Protein AF-A0AA97NZM7-F1 (afdb_monomer_lite)

pLDDT: mean 79.47, std 20.06, range [31.3, 97.31]

Secondary structure (DSSP, 8-state):
------------------PPPEEEEEEEE-SSS-EEEEEEEE-TTS-EEEEEEEEESS--TT--EEEEETTEEEEEETTTTEEEEEESSGGG-EEEEEEEEEEEEEEEEEEETTEEEEEEEEEEEEEEE--GGGGSS-----TT-S---S-----------------

Foldseek 3Di:
DDDDDDDPPPPPPPPPPPWKKKKKWKWKFWPPDWIKIWIWIDTPVQDIFTQDMDTDNDAAQADWDWGDTPQKIKIAGHRRQAIKIWRVPDPTDIFHKDWDDKDKDKDQPDADPVGGPIIMMMIITMIIGPDPCRVVWDRDTQPRDSDRRPDTDDPPDDPPPDPPDDD

Radius of gyration: 22.6 Å; chains: 1; bounding box: 57×52×88 Å

Structure (mmCIF, N/CA/C/O backbone):
data_AF-A0AA97NZM7-F1
#
_entry.id   AF-A0AA97NZM7-F1
#
loop_
_atom_site.group_PDB
_atom_site.id
_atom_site.type_symbol
_atom_site.label_atom_id
_atom_site.label_alt_id
_atom_site.label_comp_id
_atom_site.label_asym_id
_atom_site.label_entity_id
_atom_site.label_seq_id
_atom_site.pdbx_PDB_ins_code
_atom_site.Cartn_x
_atom_site.Cartn_y
_atom_site.Cartn_z
_atom_site.occupancy
_atom_site.B_iso_or_equiv
_atom_site.auth_seq_id
_atom_site.auth_comp_id
_atom_site.auth_asym_id
_atom_site.auth_atom_id
_atom_site.pdbx_PDB_model_num
ATOM 1 N N . MET A 1 1 ? -37.092 -7.866 61.532 1.00 40.47 1 MET A N 1
ATOM 2 C CA . MET A 1 1 ? -36.560 -7.015 60.446 1.00 40.47 1 MET A CA 1
ATOM 3 C C . MET A 1 1 ? -35.797 -7.923 59.491 1.00 40.47 1 MET A C 1
ATOM 5 O O . MET A 1 1 ? -34.866 -8.577 59.938 1.00 40.47 1 MET A O 1
ATOM 9 N N . LYS A 1 2 ? -36.263 -8.087 58.246 1.00 39.97 2 LYS A N 1
ATOM 10 C CA . LYS A 1 2 ? -35.595 -8.926 57.233 1.00 39.97 2 LYS A CA 1
ATOM 11 C C . LYS A 1 2 ? -34.536 -8.079 56.515 1.00 39.97 2 LYS A C 1
ATOM 13 O O . LYS A 1 2 ? -34.874 -6.959 56.136 1.00 39.97 2 LYS A O 1
ATOM 18 N N . PRO A 1 3 ? -33.298 -8.564 56.334 1.00 46.62 3 PRO A N 1
ATOM 19 C CA . PRO A 1 3 ? -32.298 -7.836 55.571 1.00 46.62 3 PRO A CA 1
ATOM 20 C C . PRO A 1 3 ? -32.631 -7.932 54.080 1.00 46.62 3 PRO A C 1
ATOM 22 O O . PRO A 1 3 ? -32.773 -9.020 53.524 1.00 46.62 3 PRO A O 1
ATOM 25 N N . SER A 1 4 ? -32.794 -6.772 53.455 1.00 48.25 4 SER A N 1
ATOM 26 C CA . SER A 1 4 ? -32.983 -6.609 52.018 1.00 48.25 4 SER A CA 1
ATOM 27 C C . SER A 1 4 ? -31.664 -6.918 51.312 1.00 48.25 4 SER A C 1
ATOM 29 O O . SER A 1 4 ? -30.681 -6.200 51.485 1.00 48.25 4 SER A O 1
ATOM 31 N N . THR A 1 5 ? -31.620 -8.006 50.551 1.00 55.03 5 THR A N 1
ATOM 32 C CA . THR A 1 5 ? -30.456 -8.387 49.747 1.00 55.03 5 THR A CA 1
ATOM 33 C C . THR A 1 5 ? -30.270 -7.368 48.615 1.00 55.03 5 THR A C 1
ATOM 35 O O . THR A 1 5 ? -31.231 -7.109 47.885 1.00 55.03 5 THR A O 1
ATOM 38 N N . PRO A 1 6 ? -29.082 -6.764 48.444 1.00 52.53 6 PRO A N 1
ATOM 39 C CA . PRO A 1 6 ? -28.841 -5.847 47.343 1.00 52.53 6 PRO A CA 1
ATOM 40 C C . PRO A 1 6 ? -28.827 -6.630 46.028 1.00 52.53 6 PRO A C 1
ATOM 42 O O . PRO A 1 6 ? -28.025 -7.543 45.838 1.00 52.53 6 PRO A O 1
ATOM 45 N N . VAL A 1 7 ? -29.732 -6.268 45.120 1.00 52.78 7 VAL A N 1
ATOM 46 C CA . VAL A 1 7 ? -29.705 -6.718 43.728 1.00 52.78 7 VAL A CA 1
ATOM 47 C C . VAL A 1 7 ? -28.476 -6.089 43.080 1.00 52.78 7 VAL A C 1
ATOM 49 O O . VAL A 1 7 ? -28.454 -4.896 42.779 1.00 52.78 7 VAL A O 1
ATOM 52 N N . LEU A 1 8 ? -27.425 -6.892 42.921 1.00 48.81 8 LEU A N 1
ATOM 53 C CA . LEU A 1 8 ? -26.237 -6.529 42.163 1.00 48.81 8 LEU A CA 1
ATOM 54 C C . LEU A 1 8 ? -26.654 -6.424 40.687 1.00 48.81 8 LEU A C 1
ATOM 56 O O . LEU A 1 8 ? -26.829 -7.430 40.001 1.00 48.81 8 LEU A O 1
ATOM 60 N N . LEU A 1 9 ? -26.882 -5.199 40.216 1.00 46.12 9 LEU A N 1
ATOM 61 C CA . LEU A 1 9 ? -27.101 -4.890 38.805 1.00 46.12 9 LEU A CA 1
ATOM 62 C C . LEU A 1 9 ? -25.806 -5.191 38.038 1.00 46.12 9 LEU A C 1
ATOM 64 O O . LEU A 1 9 ? -24.904 -4.359 37.953 1.00 46.12 9 LEU A O 1
ATOM 68 N N . LEU A 1 10 ? -25.717 -6.401 37.487 1.00 45.88 10 LEU A N 1
ATOM 69 C CA . LEU A 1 10 ? -24.778 -6.741 36.424 1.00 45.88 10 LEU A CA 1
ATOM 70 C C . LEU A 1 10 ? -25.207 -5.967 35.174 1.00 45.88 10 LEU A C 1
ATOM 72 O O . LEU A 1 10 ? -25.997 -6.448 34.366 1.00 45.88 10 LEU A O 1
ATOM 76 N N . LEU A 1 11 ? -24.720 -4.732 35.041 1.00 44.31 11 LEU A N 1
ATOM 77 C CA . LEU A 1 11 ? -24.700 -4.040 33.759 1.00 44.31 11 LEU A CA 1
ATOM 78 C C . LEU A 1 11 ? -23.892 -4.925 32.803 1.00 44.31 11 LEU A C 1
ATOM 80 O O . LEU A 1 11 ? -22.707 -5.149 33.072 1.00 44.31 11 LEU A O 1
ATOM 84 N N . PRO A 1 12 ? -24.479 -5.454 31.714 1.00 43.19 12 PRO A N 1
ATOM 85 C CA . PRO A 1 12 ? -23.665 -6.060 30.686 1.00 43.19 12 PRO A CA 1
ATOM 86 C C . PRO A 1 12 ? -22.769 -4.941 30.167 1.00 43.19 12 PRO A C 1
ATOM 88 O O . PRO A 1 12 ? -23.246 -3.958 29.597 1.00 43.19 12 PRO A O 1
ATOM 91 N N . PHE A 1 13 ? -21.465 -5.064 30.416 1.00 38.59 13 PHE A N 1
ATOM 92 C CA . PHE A 1 13 ? -20.471 -4.363 29.628 1.00 38.59 13 PHE A CA 1
ATOM 93 C C . PHE A 1 13 ? -20.758 -4.767 28.184 1.00 38.59 13 PHE A C 1
ATOM 95 O O . PHE A 1 13 ? -20.366 -5.846 27.743 1.00 38.59 13 PHE A O 1
ATOM 102 N N . ALA A 1 14 ? -21.490 -3.923 27.458 1.00 36.38 14 ALA A N 1
ATOM 103 C CA . ALA A 1 14 ? -21.445 -3.899 26.013 1.00 36.38 14 ALA A CA 1
ATOM 104 C C . ALA A 1 14 ? -20.003 -3.516 25.686 1.00 36.38 14 ALA A C 1
ATOM 106 O O . ALA A 1 14 ? -19.668 -2.339 25.550 1.00 36.38 14 ALA A O 1
ATOM 107 N N . GLY A 1 15 ? -19.118 -4.515 25.717 1.00 36.28 15 GLY A N 1
ATOM 108 C CA . GLY A 1 15 ? -17.755 -4.371 25.267 1.00 36.28 15 GLY A CA 1
ATOM 109 C C . GLY A 1 15 ? -17.866 -3.796 23.874 1.00 36.28 15 GLY A C 1
ATOM 110 O O . GLY A 1 15 ? -18.474 -4.413 23.002 1.00 36.28 15 GLY A O 1
ATOM 111 N N . LEU A 1 16 ? -17.369 -2.574 23.696 1.00 42.97 16 LEU A N 1
ATOM 112 C CA . LEU A 1 16 ? -17.097 -2.029 22.380 1.00 42.97 16 LEU A CA 1
ATOM 113 C C . LEU A 1 16 ? -16.177 -3.051 21.724 1.00 42.97 16 LEU A C 1
ATOM 115 O O . LEU A 1 16 ? -14.978 -3.060 21.997 1.00 42.97 16 LEU A O 1
ATOM 119 N N . VAL A 1 17 ? -16.750 -3.965 20.942 1.00 44.97 17 VAL A N 1
ATOM 120 C CA . VAL A 1 17 ? -15.991 -4.858 20.082 1.00 44.97 17 VAL A CA 1
ATOM 121 C C . VAL A 1 17 ? -15.309 -3.912 19.108 1.00 44.97 17 VAL A C 1
ATOM 123 O O . VAL A 1 17 ? -15.914 -3.402 18.170 1.00 44.97 17 VAL A O 1
ATOM 126 N N . GLN A 1 18 ? -14.073 -3.542 19.430 1.00 59.00 18 GLN A N 1
ATOM 127 C CA . GLN A 1 18 ? -13.238 -2.753 18.549 1.00 59.00 18 GLN A CA 1
ATOM 128 C C . GLN A 1 18 ? -12.882 -3.694 17.404 1.00 59.00 18 GLN A C 1
ATOM 130 O O . GLN A 1 18 ? -12.032 -4.568 17.567 1.00 59.00 18 GLN A O 1
ATOM 135 N N . GLY A 1 19 ? -13.610 -3.588 16.290 1.00 68.94 19 GLY A N 1
ATOM 136 C CA . GLY A 1 19 ? -13.329 -4.363 15.085 1.00 68.94 19 GLY A CA 1
ATOM 137 C C . GLY A 1 19 ? -11.860 -4.208 14.699 1.00 68.94 19 GLY A C 1
ATOM 138 O O . GLY A 1 19 ? -11.299 -3.109 14.798 1.00 68.94 19 GLY A O 1
ATOM 139 N N . CYS A 1 20 ? -11.210 -5.308 14.319 1.00 82.00 20 CYS A N 1
ATOM 140 C CA . CYS A 1 20 ? -9.817 -5.237 13.924 1.00 82.00 20 CYS A CA 1
ATOM 141 C C . CYS A 1 20 ? -9.686 -4.507 12.590 1.00 82.00 20 CYS A C 1
ATOM 143 O O . CYS A 1 20 ? -10.198 -4.974 11.579 1.00 82.00 20 CYS A O 1
ATOM 145 N N . VAL A 1 21 ? -8.958 -3.393 12.573 1.00 88.19 21 VAL A N 1
ATOM 146 C CA . VAL A 1 21 ? -8.699 -2.640 11.348 1.00 88.19 21 VAL A CA 1
ATOM 147 C C . VAL A 1 21 ? -7.464 -3.205 10.658 1.00 88.19 21 VAL A C 1
ATOM 149 O O . VAL A 1 21 ? -6.425 -3.416 11.293 1.00 88.19 21 VAL A O 1
ATOM 152 N N . ARG A 1 22 ? -7.550 -3.406 9.345 1.00 91.12 22 ARG A N 1
ATOM 153 C CA . ARG A 1 22 ? -6.441 -3.846 8.496 1.00 91.12 22 ARG A CA 1
ATOM 154 C C . ARG A 1 22 ? -6.254 -2.917 7.313 1.00 91.12 22 ARG A C 1
ATOM 156 O O . ARG A 1 22 ? -7.214 -2.373 6.777 1.00 91.12 22 ARG A O 1
ATOM 163 N N . VAL A 1 23 ? -4.995 -2.742 6.933 1.00 93.75 23 VAL A N 1
ATOM 164 C CA . VAL A 1 23 ? -4.572 -1.926 5.800 1.00 93.75 23 VAL A CA 1
ATOM 165 C C . VAL A 1 23 ? -3.693 -2.767 4.899 1.00 93.75 23 VAL A C 1
ATOM 167 O O . VAL A 1 23 ? -2.662 -3.283 5.332 1.00 93.75 23 VAL A O 1
ATOM 170 N N . HIS A 1 24 ? -4.075 -2.841 3.634 1.00 94.31 24 HIS A N 1
ATOM 171 C CA . HIS A 1 24 ? -3.222 -3.323 2.561 1.00 94.31 24 HIS A CA 1
ATOM 172 C C . HIS A 1 24 ? -2.648 -2.118 1.843 1.00 94.31 24 HIS A C 1
ATOM 174 O O . HIS A 1 24 ? -3.359 -1.147 1.564 1.00 94.31 24 HIS A O 1
ATOM 180 N N . ALA A 1 25 ? -1.355 -2.183 1.566 1.00 96.19 25 ALA A N 1
ATOM 181 C CA . ALA A 1 25 ? -0.691 -1.212 0.729 1.00 96.19 25 ALA A CA 1
ATOM 182 C C . ALA A 1 25 ? 0.145 -1.918 -0.326 1.00 96.19 25 ALA A C 1
ATOM 184 O O . ALA A 1 25 ? 0.933 -2.813 -0.011 1.00 96.19 25 ALA A O 1
ATOM 185 N N . TYR A 1 26 ? 0.007 -1.441 -1.556 1.00 96.88 26 TYR A N 1
ATOM 186 C CA . TYR A 1 26 ? 0.747 -1.922 -2.710 1.00 96.88 26 TYR A CA 1
ATOM 187 C C . TYR A 1 26 ? 1.406 -0.737 -3.407 1.00 96.88 26 TYR A C 1
ATOM 189 O O . TYR A 1 26 ? 0.726 0.196 -3.833 1.00 96.88 26 TYR A O 1
ATOM 197 N N . LEU A 1 27 ? 2.730 -0.757 -3.499 1.00 97.31 27 LEU A N 1
ATOM 198 C CA . LEU A 1 27 ? 3.545 0.241 -4.180 1.00 97.31 27 LEU A CA 1
ATOM 199 C C . LEU A 1 27 ? 4.150 -0.387 -5.433 1.00 97.31 27 LEU A C 1
ATOM 201 O O . LEU A 1 27 ? 4.910 -1.339 -5.330 1.00 97.31 27 LEU A O 1
ATOM 205 N N . SER A 1 28 ? 3.855 0.177 -6.598 1.00 96.31 28 SER A N 1
ATOM 206 C CA . SER A 1 28 ? 4.523 -0.165 -7.852 1.00 96.31 28 SER A CA 1
ATOM 207 C C . SER A 1 28 ? 5.493 0.947 -8.222 1.00 96.31 28 SER A C 1
ATOM 209 O O . SER A 1 28 ? 5.086 2.111 -8.284 1.00 96.31 28 SER A O 1
ATOM 211 N N . ASN A 1 29 ? 6.751 0.582 -8.457 1.00 95.12 29 ASN A N 1
ATOM 212 C CA . ASN A 1 29 ? 7.800 1.481 -8.906 1.00 95.12 29 ASN A CA 1
ATOM 213 C C . ASN A 1 29 ? 8.163 1.140 -10.345 1.00 95.12 29 ASN A C 1
ATOM 215 O O . ASN A 1 29 ? 8.407 -0.029 -10.672 1.00 95.12 29 ASN A O 1
ATOM 219 N N . THR A 1 30 ? 8.213 2.154 -11.199 1.00 93.12 30 THR A N 1
ATOM 220 C CA . THR A 1 30 ? 8.457 1.971 -12.630 1.00 93.12 30 THR A CA 1
ATOM 221 C C . THR A 1 30 ? 9.544 2.921 -13.124 1.00 93.12 30 THR A C 1
ATOM 223 O O . THR A 1 30 ? 9.523 4.107 -12.806 1.00 93.12 30 THR A O 1
ATOM 226 N N . PRO A 1 31 ? 10.486 2.448 -13.959 1.00 86.75 31 PRO A N 1
ATOM 227 C CA . PRO A 1 31 ? 11.486 3.312 -14.574 1.00 86.75 31 PRO A CA 1
ATOM 228 C C . PRO A 1 31 ? 10.872 4.235 -15.639 1.00 86.75 31 PRO A C 1
ATOM 230 O O . PRO A 1 31 ? 11.528 5.175 -16.084 1.00 86.75 31 PRO A O 1
ATOM 233 N N . ILE A 1 32 ? 9.635 3.964 -16.079 1.00 84.25 32 ILE A N 1
ATOM 234 C CA . ILE A 1 32 ? 8.875 4.811 -17.001 1.00 84.25 32 ILE A CA 1
ATOM 235 C C . ILE A 1 32 ? 7.522 5.137 -16.379 1.00 84.25 32 ILE A C 1
ATOM 237 O O . ILE A 1 32 ? 6.688 4.254 -16.175 1.00 84.25 32 ILE A O 1
ATOM 241 N N . GLY A 1 33 ? 7.284 6.425 -16.154 1.00 88.50 33 GLY A N 1
ATOM 242 C CA . GLY A 1 33 ? 6.061 6.931 -15.543 1.00 88.50 33 GLY A CA 1
ATOM 243 C C . GLY A 1 33 ? 6.267 7.284 -14.078 1.00 88.50 33 GLY A C 1
ATOM 244 O O . GLY A 1 33 ? 7.380 7.569 -13.652 1.00 88.50 33 GLY A O 1
ATOM 245 N N . ASN A 1 34 ? 5.165 7.305 -13.340 1.00 95.31 34 ASN A N 1
ATOM 246 C CA . ASN A 1 34 ? 5.174 7.608 -11.920 1.00 95.31 34 ASN A CA 1
ATOM 247 C C . ASN A 1 34 ? 5.072 6.324 -11.103 1.00 95.31 34 ASN A C 1
ATOM 249 O O . ASN A 1 34 ? 4.329 5.410 -11.470 1.00 95.31 34 ASN A O 1
ATOM 253 N N . ASP A 1 35 ? 5.688 6.337 -9.932 1.00 96.06 35 ASP A N 1
ATOM 254 C CA . ASP A 1 35 ? 5.446 5.347 -8.895 1.00 96.06 35 ASP A CA 1
ATOM 255 C C . ASP A 1 35 ? 4.044 5.550 -8.317 1.00 96.06 35 ASP A C 1
ATOM 257 O O . ASP A 1 35 ? 3.549 6.681 -8.191 1.00 96.06 35 ASP A O 1
ATOM 261 N N . ILE A 1 36 ? 3.369 4.451 -7.986 1.00 96.94 36 ILE A N 1
ATOM 262 C CA . ILE A 1 36 ? 1.968 4.462 -7.561 1.00 96.94 36 ILE A CA 1
ATOM 263 C C . ILE A 1 36 ? 1.795 3.593 -6.325 1.00 96.94 36 ILE A C 1
ATOM 265 O O . ILE A 1 36 ? 2.088 2.402 -6.356 1.00 96.94 36 ILE A O 1
ATOM 269 N N . MET A 1 37 ? 1.216 4.170 -5.272 1.00 97.31 37 MET A N 1
ATOM 270 C CA . MET A 1 37 ? 0.784 3.434 -4.085 1.00 97.31 37 MET A CA 1
ATOM 271 C C . MET A 1 37 ? -0.739 3.355 -4.033 1.00 97.31 37 MET A C 1
ATOM 273 O O . MET A 1 37 ? -1.407 4.392 -4.047 1.00 97.31 37 MET A O 1
ATOM 277 N N . SER A 1 38 ? -1.295 2.149 -3.958 1.00 96.50 38 SER A N 1
ATOM 278 C CA . SER A 1 38 ? -2.696 1.899 -3.615 1.00 96.50 38 SER A CA 1
ATOM 279 C C . SER A 1 38 ? -2.851 1.485 -2.164 1.00 96.50 38 SER A C 1
ATOM 281 O O . SER A 1 38 ? -1.952 0.899 -1.566 1.00 96.50 38 SER A O 1
ATOM 283 N N . ILE A 1 39 ? -4.016 1.822 -1.612 1.00 96.19 39 ILE A N 1
ATOM 284 C CA . ILE A 1 39 ? -4.393 1.495 -0.243 1.00 96.19 39 ILE A CA 1
ATOM 285 C C . ILE A 1 39 ? -5.789 0.861 -0.254 1.00 96.19 39 ILE A C 1
ATOM 287 O O . ILE A 1 39 ? -6.709 1.367 -0.913 1.00 96.19 39 ILE A O 1
ATOM 291 N N . GLU A 1 40 ? -5.956 -0.210 0.513 1.00 92.75 40 GLU A N 1
ATOM 292 C CA . GLU A 1 40 ? -7.255 -0.751 0.913 1.00 92.75 40 GLU A CA 1
ATOM 293 C C . GLU A 1 40 ? -7.346 -0.839 2.429 1.00 92.75 40 GLU A C 1
ATOM 295 O O . GLU A 1 40 ? -6.347 -1.034 3.121 1.00 92.75 40 GLU A O 1
ATOM 300 N N . LEU A 1 41 ? -8.565 -0.696 2.930 1.00 91.44 41 LEU A N 1
ATOM 301 C CA . LEU A 1 41 ? -8.900 -0.749 4.342 1.00 91.44 41 LEU A CA 1
ATOM 302 C C . LEU A 1 41 ? -10.054 -1.732 4.521 1.00 91.44 41 LEU A C 1
ATOM 304 O O . LEU A 1 41 ? -11.036 -1.656 3.782 1.00 91.44 41 LEU A O 1
ATOM 308 N N . TRP A 1 42 ? -9.965 -2.622 5.502 1.00 87.88 42 TRP A N 1
ATOM 309 C CA . TRP A 1 42 ? -11.079 -3.492 5.877 1.00 87.88 42 TRP A CA 1
ATOM 310 C C . TRP A 1 42 ? -11.085 -3.796 7.371 1.00 87.88 42 TRP A C 1
ATOM 312 O O . TRP A 1 42 ? -10.084 -3.582 8.061 1.00 87.88 42 TRP A O 1
ATOM 322 N N . ASP A 1 43 ? -12.222 -4.276 7.866 1.00 81.62 43 ASP A N 1
ATOM 323 C CA . ASP A 1 43 ? -12.367 -4.772 9.232 1.00 81.62 43 ASP A CA 1
ATOM 324 C C . ASP A 1 43 ? -13.075 -6.134 9.308 1.00 81.62 43 ASP A C 1
ATOM 326 O O . ASP A 1 43 ? -13.442 -6.734 8.294 1.00 81.62 43 ASP A O 1
ATOM 330 N N . ASP A 1 44 ? -13.211 -6.643 10.534 1.00 72.12 44 ASP A N 1
ATOM 331 C CA . ASP A 1 44 ? -13.850 -7.929 10.834 1.00 72.12 44 ASP A CA 1
ATOM 332 C C . ASP A 1 44 ? -15.379 -7.928 10.610 1.00 72.12 44 ASP A C 1
ATOM 334 O O . ASP A 1 44 ? -15.980 -8.996 10.488 1.00 72.12 44 ASP A O 1
ATOM 338 N N . ASP A 1 45 ? -16.014 -6.756 10.520 1.00 68.56 45 ASP A N 1
ATOM 339 C CA . ASP A 1 45 ? -17.469 -6.569 10.453 1.00 68.56 45 ASP A CA 1
ATOM 340 C C . ASP A 1 45 ? -17.964 -6.373 9.005 1.00 68.56 45 ASP A C 1
ATOM 342 O O . ASP A 1 45 ? -19.006 -5.766 8.747 1.00 68.56 45 ASP A O 1
ATOM 346 N N . ASN A 1 46 ? -17.237 -6.940 8.035 1.00 66.69 46 ASN A N 1
ATOM 347 C CA . ASN A 1 46 ? -17.474 -6.821 6.590 1.00 66.69 46 ASN A CA 1
ATOM 348 C C . ASN A 1 46 ? -17.332 -5.401 6.024 1.00 66.69 46 ASN A C 1
ATOM 350 O O . ASN A 1 46 ? -17.798 -5.138 4.910 1.00 66.69 46 ASN A O 1
ATOM 354 N N . PHE A 1 47 ? -16.677 -4.481 6.731 1.00 79.19 47 PHE A N 1
ATOM 355 C CA . PHE A 1 47 ? -16.275 -3.231 6.110 1.00 79.19 47 PHE A CA 1
ATOM 356 C C . PHE A 1 47 ? -15.095 -3.493 5.178 1.00 79.19 47 PHE A C 1
ATOM 358 O O . PHE A 1 47 ? -14.099 -4.091 5.570 1.00 79.19 47 PHE A O 1
ATOM 365 N N . TYR A 1 48 ? -15.186 -3.008 3.946 1.00 85.75 48 TYR A N 1
ATOM 366 C CA . TYR A 1 48 ? -14.071 -2.979 3.012 1.00 85.75 48 TYR A CA 1
ATOM 367 C C . TYR A 1 48 ? -14.180 -1.752 2.126 1.00 85.75 48 TYR A C 1
ATOM 369 O O . TYR A 1 48 ? -15.253 -1.426 1.612 1.00 85.75 48 TYR A O 1
ATOM 377 N N . GLN A 1 49 ? -13.053 -1.080 1.926 1.00 88.88 49 GLN A N 1
ATOM 378 C CA . GLN A 1 49 ? -12.992 0.114 1.116 1.00 88.88 49 GLN A CA 1
ATOM 379 C C . GLN A 1 49 ? -11.652 0.253 0.398 1.00 88.88 49 GLN A C 1
ATOM 381 O O . GLN A 1 49 ? -10.578 0.209 0.998 1.00 88.88 49 GLN A O 1
ATOM 386 N N . LYS A 1 50 ? -11.734 0.534 -0.906 1.00 93.31 50 LYS A N 1
ATOM 387 C CA . LYS A 1 50 ? -10.606 1.040 -1.689 1.00 93.31 50 LYS A CA 1
ATOM 388 C C . LYS A 1 50 ? -10.409 2.517 -1.367 1.00 93.31 50 LYS A C 1
ATOM 390 O O . LYS A 1 50 ? -11.276 3.339 -1.656 1.00 93.31 50 LYS A O 1
ATOM 395 N N . CYS A 1 51 ? -9.258 2.856 -0.804 1.00 92.75 51 CYS A N 1
ATOM 396 C CA . CYS A 1 51 ? -8.905 4.218 -0.397 1.00 92.75 51 CYS A CA 1
ATOM 397 C C . CYS A 1 51 ? -8.413 5.102 -1.558 1.00 92.75 51 CYS A C 1
ATOM 399 O O . CYS A 1 51 ? -8.156 6.294 -1.389 1.00 92.75 51 CYS A O 1
ATOM 401 N N . GLY A 1 52 ? -8.239 4.518 -2.747 1.00 90.94 52 GLY A N 1
ATOM 402 C CA . GLY A 1 52 ? -7.631 5.176 -3.901 1.00 90.94 52 GLY A CA 1
ATOM 403 C C . GLY A 1 52 ? -6.107 5.072 -3.888 1.00 90.94 52 GLY A C 1
ATOM 404 O O . GLY A 1 52 ? -5.546 4.168 -3.265 1.00 90.94 52 GLY A O 1
ATOM 405 N N . THR A 1 53 ? -5.440 5.964 -4.630 1.00 95.81 53 THR A N 1
ATOM 406 C CA . THR A 1 53 ? -3.987 5.896 -4.854 1.00 95.81 53 THR A CA 1
ATOM 407 C C . THR A 1 53 ? -3.273 7.233 -4.746 1.00 95.81 53 THR A C 1
ATOM 409 O O . THR A 1 53 ? -3.846 8.284 -5.046 1.00 95.81 53 THR A O 1
ATOM 412 N N . CYS A 1 54 ? -2.004 7.186 -4.359 1.00 97.00 54 CYS A N 1
ATOM 413 C CA . CYS A 1 54 ? -1.054 8.286 -4.492 1.00 97.00 54 CYS A CA 1
ATOM 414 C C . CYS A 1 54 ? -0.070 7.990 -5.615 1.00 97.00 54 CYS A C 1
ATOM 416 O O . CYS A 1 54 ? 0.132 6.831 -5.975 1.00 97.00 54 CYS A O 1
ATOM 418 N N . SER A 1 55 ? 0.512 9.044 -6.171 1.00 96.88 55 SER A N 1
ATOM 419 C CA . SER A 1 55 ? 1.471 8.931 -7.257 1.00 96.88 55 SER A CA 1
ATOM 420 C C . SER A 1 55 ? 2.582 9.955 -7.079 1.00 96.88 55 SER A C 1
ATOM 422 O O . SER A 1 55 ? 2.313 11.087 -6.671 1.00 96.88 55 SER A O 1
ATOM 424 N N . TRP A 1 56 ? 3.811 9.550 -7.382 1.00 96.19 56 TRP A N 1
ATOM 425 C CA . TRP A 1 56 ? 5.002 10.395 -7.334 1.00 96.19 56 TRP A CA 1
ATOM 426 C C . TRP A 1 56 ? 5.855 10.145 -8.567 1.00 96.19 56 TRP A C 1
ATOM 428 O O . TRP A 1 56 ? 5.860 9.035 -9.083 1.00 96.19 56 TRP A O 1
ATOM 438 N N . ALA A 1 57 ? 6.617 11.146 -9.005 1.00 94.06 57 ALA A N 1
ATOM 439 C CA . ALA A 1 57 ? 7.629 10.915 -10.035 1.00 94.06 57 ALA A CA 1
ATOM 440 C C . ALA A 1 57 ? 8.651 9.860 -9.576 1.00 94.06 57 ALA A C 1
ATOM 442 O O . ALA A 1 57 ? 9.003 8.984 -10.350 1.00 94.06 57 ALA A O 1
ATOM 443 N N . PHE A 1 58 ? 9.062 9.932 -8.302 1.00 92.00 58 PHE A N 1
ATOM 444 C CA . PHE A 1 58 ? 9.899 8.936 -7.634 1.00 92.00 58 PHE A CA 1
ATOM 445 C C . PHE A 1 58 ? 9.461 8.816 -6.170 1.00 92.00 58 PHE A C 1
ATOM 447 O O . PHE A 1 58 ? 9.465 9.810 -5.435 1.00 92.00 58 PHE A O 1
ATOM 454 N N . ALA A 1 59 ? 9.044 7.629 -5.745 1.00 93.31 59 ALA A N 1
ATOM 455 C CA . ALA A 1 59 ? 8.708 7.337 -4.362 1.00 93.31 59 ALA A CA 1
ATOM 456 C C . ALA A 1 59 ? 9.980 7.129 -3.526 1.00 93.31 59 ALA A C 1
ATOM 458 O O . ALA A 1 59 ? 10.973 6.560 -3.977 1.00 93.31 59 ALA A O 1
ATOM 459 N N . SER A 1 60 ? 9.950 7.597 -2.281 1.00 93.31 60 SER A N 1
ATOM 460 C CA . SER A 1 60 ? 11.012 7.385 -1.303 1.00 93.31 60 SER A CA 1
ATOM 461 C C . SER A 1 60 ? 10.437 6.938 0.038 1.00 93.31 60 SER A C 1
ATOM 463 O O . SER A 1 60 ? 9.226 6.932 0.267 1.00 93.31 60 SER A O 1
ATOM 465 N N . ASP A 1 61 ? 11.319 6.616 0.977 1.00 93.69 61 ASP A N 1
ATOM 466 C CA . ASP A 1 61 ? 10.950 6.337 2.364 1.00 93.69 61 ASP A CA 1
ATOM 467 C C . ASP A 1 61 ? 10.191 7.501 3.043 1.00 93.69 61 ASP A C 1
ATOM 469 O O . ASP A 1 61 ? 9.415 7.293 3.982 1.00 93.69 61 ASP A O 1
ATOM 473 N N . GLN A 1 62 ? 10.346 8.723 2.533 1.00 94.50 62 GLN A N 1
ATOM 474 C CA . GLN A 1 62 ? 9.626 9.911 2.990 1.00 94.50 62 GLN A CA 1
ATOM 475 C C . GLN A 1 62 ? 8.284 10.125 2.280 1.00 94.50 62 GLN A C 1
ATOM 477 O O . GLN A 1 62 ? 7.468 10.913 2.766 1.00 94.50 62 GLN A O 1
ATOM 482 N N . SER A 1 63 ? 8.017 9.435 1.167 1.00 95.25 63 SER A N 1
ATOM 483 C CA . SER A 1 63 ? 6.745 9.537 0.452 1.00 95.25 63 SER A CA 1
ATOM 484 C C . SER A 1 63 ? 5.600 9.027 1.322 1.00 95.25 63 SER A C 1
ATOM 486 O O . SER A 1 63 ? 5.548 7.855 1.702 1.00 95.25 63 SER A O 1
ATOM 488 N N . ARG A 1 64 ? 4.659 9.923 1.639 1.00 96.88 64 ARG A N 1
ATOM 489 C CA . ARG A 1 64 ? 3.468 9.620 2.441 1.00 96.88 64 ARG A CA 1
ATOM 490 C C . ARG A 1 64 ? 2.228 9.610 1.566 1.00 96.88 64 ARG A C 1
ATOM 492 O O . ARG A 1 64 ? 1.878 10.636 0.982 1.00 96.88 64 ARG A O 1
ATOM 499 N N . CYS A 1 65 ? 1.544 8.476 1.495 1.00 97.12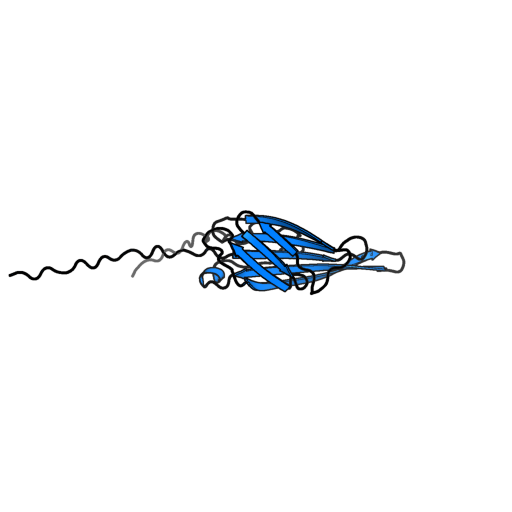 65 CYS A N 1
ATOM 500 C CA . CYS A 1 65 ? 0.221 8.390 0.903 1.00 97.12 65 CYS A CA 1
ATOM 501 C C . CYS A 1 65 ? -0.846 8.492 1.981 1.00 97.12 65 CYS A C 1
ATOM 503 O O . CYS A 1 65 ? -1.099 7.524 2.692 1.00 97.12 65 CYS A O 1
ATOM 505 N N . ARG A 1 66 ? -1.486 9.658 2.080 1.00 97.00 66 ARG A N 1
ATOM 506 C CA . ARG A 1 66 ? -2.627 9.882 2.968 1.00 97.00 66 ARG A CA 1
ATOM 507 C C . ARG A 1 66 ? -3.923 9.937 2.165 1.00 97.00 66 ARG A C 1
ATOM 509 O O . ARG A 1 66 ? -4.008 10.672 1.179 1.00 97.00 66 ARG A O 1
ATOM 516 N N . LYS A 1 67 ? -4.928 9.170 2.586 1.00 96.25 67 LYS A N 1
ATOM 517 C CA . LYS A 1 67 ? -6.240 9.064 1.941 1.00 96.25 67 LYS A CA 1
ATOM 518 C C . LYS A 1 67 ? -7.370 9.036 2.956 1.00 96.25 67 LYS A C 1
ATOM 520 O O . LYS A 1 67 ? -7.237 8.474 4.038 1.00 96.25 67 LYS A O 1
ATOM 525 N N . GLU A 1 68 ? -8.493 9.618 2.559 1.00 93.50 68 GLU A N 1
ATOM 526 C CA . GLU A 1 68 ? -9.757 9.495 3.276 1.00 93.50 68 GLU A CA 1
ATOM 527 C C . GLU A 1 68 ? -10.537 8.303 2.697 1.00 93.50 68 GLU A C 1
ATOM 529 O O . GLU A 1 68 ? -10.795 8.237 1.495 1.00 93.50 68 GLU A O 1
ATOM 534 N N . CYS A 1 69 ? -10.891 7.351 3.555 1.00 89.50 69 CYS A N 1
ATOM 535 C CA . CYS A 1 69 ? -11.569 6.097 3.243 1.00 89.50 69 CYS A CA 1
ATOM 536 C C . CYS A 1 69 ? -12.852 6.015 4.073 1.00 89.50 69 CYS A C 1
ATOM 538 O O . CYS A 1 69 ? -12.901 5.413 5.151 1.00 89.50 69 CYS A O 1
ATOM 540 N N . GLY A 1 70 ? -13.892 6.704 3.599 1.00 86.62 70 GLY A N 1
ATOM 541 C CA . GLY A 1 70 ? -15.166 6.781 4.307 1.00 86.62 70 GLY A CA 1
ATOM 542 C C . GLY A 1 70 ? -15.001 7.565 5.606 1.00 86.62 70 GLY A C 1
ATOM 543 O O . GLY A 1 70 ? -14.640 8.738 5.575 1.00 86.62 70 GLY A O 1
ATOM 544 N N . LYS A 1 71 ? -15.246 6.919 6.751 1.00 87.75 71 LYS A N 1
ATOM 545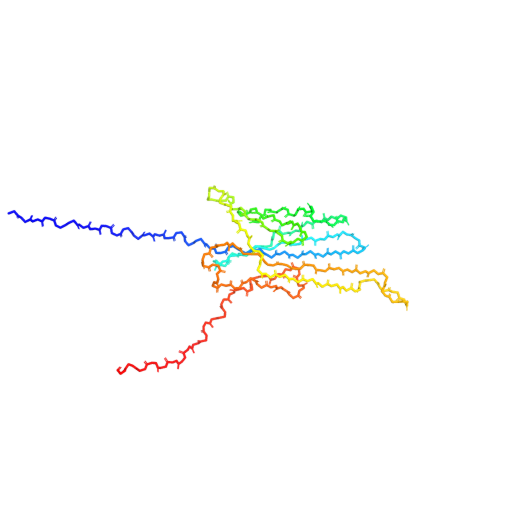 C CA . LYS A 1 71 ? -15.054 7.539 8.074 1.00 87.75 71 LYS A CA 1
ATOM 546 C C . LYS A 1 71 ? -13.608 7.492 8.574 1.00 87.75 71 LYS A C 1
ATOM 548 O O . LYS A 1 71 ? -13.357 7.959 9.677 1.00 87.75 71 LYS A O 1
ATOM 553 N N . PHE A 1 72 ? -12.677 6.908 7.825 1.00 90.94 72 PHE A N 1
ATOM 554 C CA . PHE A 1 72 ? -11.297 6.734 8.262 1.00 90.94 72 PHE A CA 1
ATOM 555 C C . PHE A 1 72 ? -10.333 7.593 7.450 1.00 90.94 72 PHE A C 1
ATOM 557 O O . PHE A 1 72 ? -10.471 7.694 6.237 1.00 90.94 72 PHE A O 1
ATOM 564 N N . THR A 1 73 ? -9.306 8.130 8.096 1.00 94.25 73 THR A N 1
ATOM 565 C CA . THR A 1 73 ? -8.091 8.579 7.417 1.00 94.25 73 THR A CA 1
ATOM 566 C C . THR A 1 73 ? -7.052 7.473 7.519 1.00 94.25 73 THR A C 1
ATOM 568 O O . THR A 1 73 ? -6.759 7.002 8.618 1.00 94.25 73 THR A O 1
ATOM 571 N N . VAL A 1 74 ? -6.463 7.092 6.392 1.00 95.81 74 VAL A N 1
ATOM 572 C CA . VAL A 1 74 ? -5.365 6.126 6.319 1.00 95.81 74 VAL A CA 1
ATOM 573 C C . VAL A 1 74 ? -4.138 6.832 5.769 1.00 95.81 74 VAL A C 1
ATOM 575 O O . VAL A 1 74 ? -4.216 7.517 4.750 1.00 95.81 74 VAL A O 1
ATOM 578 N N . GLU A 1 75 ? -2.998 6.657 6.422 1.00 96.62 75 GLU A N 1
ATOM 579 C CA . GLU A 1 75 ? -1.709 7.082 5.890 1.00 96.62 75 GLU A CA 1
ATOM 580 C C . GLU A 1 75 ? -0.759 5.898 5.859 1.00 96.62 75 GLU A C 1
ATOM 582 O O . GLU A 1 75 ? -0.621 5.160 6.834 1.00 96.62 75 GLU A O 1
ATOM 587 N N . VAL A 1 76 ? -0.087 5.749 4.727 1.00 96.75 76 VAL A N 1
ATOM 588 C CA . VAL A 1 76 ? 0.949 4.752 4.504 1.00 96.75 76 VAL A CA 1
ATOM 589 C C . VAL A 1 76 ? 2.203 5.472 4.028 1.00 96.75 76 VAL A C 1
ATOM 591 O O . VAL A 1 76 ? 2.133 6.357 3.176 1.00 96.75 76 VAL A O 1
ATOM 594 N N . TRP A 1 77 ? 3.357 5.124 4.584 1.00 95.62 77 TRP A N 1
ATOM 595 C CA . TRP A 1 77 ? 4.640 5.743 4.244 1.00 95.62 77 TRP A CA 1
ATOM 596 C C . TRP A 1 77 ? 5.781 4.737 4.352 1.00 95.62 77 TRP A C 1
ATOM 598 O O . TRP A 1 77 ? 5.549 3.541 4.566 1.00 95.62 77 TRP A O 1
ATOM 608 N N . ASN A 1 78 ? 7.019 5.217 4.190 1.00 94.88 78 ASN A N 1
ATOM 609 C CA . ASN A 1 78 ? 8.211 4.378 4.207 1.00 94.88 78 ASN A CA 1
ATOM 610 C C . ASN A 1 78 ? 8.112 3.270 3.151 1.00 94.88 78 ASN A C 1
ATOM 612 O O . ASN A 1 78 ? 8.274 2.094 3.462 1.00 94.88 78 ASN A O 1
ATOM 616 N N . ASN A 1 79 ? 7.730 3.636 1.921 1.00 91.88 79 ASN A N 1
ATOM 617 C CA . ASN A 1 79 ? 7.476 2.694 0.827 1.00 91.88 79 ASN A CA 1
ATOM 618 C C . ASN A 1 79 ? 6.508 1.557 1.203 1.00 91.88 79 ASN A C 1
ATOM 620 O O . ASN A 1 79 ? 6.767 0.400 0.904 1.00 91.88 79 ASN A O 1
ATOM 624 N N . GLY A 1 80 ? 5.423 1.851 1.926 1.00 92.12 80 GLY A N 1
ATOM 625 C CA . GLY A 1 80 ? 4.459 0.829 2.358 1.00 92.12 80 GLY A CA 1
ATOM 626 C C . GLY A 1 80 ? 4.816 0.134 3.673 1.00 92.12 80 GLY A C 1
ATOM 627 O O . GLY A 1 80 ? 4.046 -0.670 4.186 1.00 92.12 80 GLY A O 1
ATOM 628 N N . ARG A 1 81 ? 5.978 0.413 4.269 1.00 93.75 81 ARG A N 1
ATOM 629 C CA . ARG A 1 81 ? 6.464 -0.317 5.453 1.00 93.75 81 ARG A CA 1
ATOM 630 C C . ARG A 1 81 ? 5.820 0.123 6.758 1.00 93.75 81 ARG A C 1
ATOM 632 O O . ARG A 1 81 ? 5.910 -0.623 7.732 1.00 93.75 81 ARG A O 1
ATOM 639 N N . SER A 1 82 ? 5.159 1.273 6.760 1.00 95.25 82 SER A N 1
ATOM 640 C CA . SER A 1 82 ? 4.498 1.829 7.932 1.00 95.25 82 SER A CA 1
ATOM 641 C C . SER A 1 82 ? 3.111 2.340 7.571 1.00 95.25 82 SER A C 1
ATOM 643 O O . SER A 1 82 ? 2.924 2.916 6.499 1.00 95.25 82 SER A O 1
ATOM 645 N N . ALA A 1 83 ? 2.157 2.148 8.479 1.00 95.12 83 ALA A N 1
ATOM 646 C CA . ALA A 1 83 ? 0.788 2.613 8.320 1.00 95.12 83 ALA A CA 1
ATOM 647 C C . ALA A 1 83 ? 0.230 3.159 9.641 1.00 95.12 83 ALA A C 1
ATOM 649 O O . ALA A 1 83 ? 0.613 2.718 10.726 1.00 95.12 83 ALA A O 1
ATOM 650 N N . TRP A 1 84 ? -0.706 4.097 9.549 1.00 94.00 84 TRP A N 1
ATOM 651 C CA . TRP A 1 84 ? -1.560 4.521 10.653 1.00 94.00 84 TRP A CA 1
ATOM 652 C C . TRP A 1 84 ? -2.979 4.729 10.137 1.00 94.00 84 TRP A C 1
ATOM 654 O O . TRP A 1 84 ? -3.189 5.084 8.974 1.00 94.00 84 TRP A O 1
ATOM 664 N N . VAL A 1 85 ? -3.960 4.494 11.006 1.00 93.44 85 VAL A N 1
ATOM 665 C CA . VAL A 1 85 ? -5.374 4.724 10.695 1.00 93.44 85 VAL A CA 1
ATOM 666 C C . VAL A 1 85 ? -5.992 5.576 11.789 1.00 93.44 85 VAL A C 1
ATOM 668 O O . VAL A 1 85 ? -5.767 5.334 12.971 1.00 93.44 85 VAL A O 1
ATOM 671 N N . ARG A 1 86 ? -6.794 6.566 11.415 1.00 91.19 86 ARG A N 1
ATOM 672 C CA . ARG A 1 86 ? -7.639 7.332 12.333 1.00 91.19 86 ARG A CA 1
ATOM 673 C C . ARG A 1 86 ? -9.087 7.141 11.940 1.00 91.19 86 ARG A C 1
ATOM 675 O O . ARG A 1 86 ? -9.435 7.326 10.782 1.00 91.19 86 ARG A O 1
ATOM 682 N N . ASN A 1 87 ? -9.938 6.814 12.900 1.00 88.50 87 ASN A N 1
ATOM 683 C CA . ASN A 1 87 ? -11.377 6.921 12.735 1.00 88.50 87 ASN A CA 1
ATOM 684 C C . ASN A 1 87 ? -11.773 8.379 12.971 1.00 88.50 87 ASN A C 1
ATOM 686 O O . ASN A 1 87 ? -11.606 8.903 14.068 1.00 88.50 87 ASN A O 1
ATOM 690 N N . ASN A 1 88 ? -12.255 9.049 11.931 1.00 85.31 88 ASN A N 1
ATOM 691 C CA . ASN A 1 88 ? -12.771 10.413 12.013 1.00 85.31 88 ASN A CA 1
ATOM 692 C C . ASN A 1 88 ? -14.181 10.452 12.623 1.00 85.31 88 ASN A C 1
ATOM 694 O O . ASN A 1 88 ? -14.627 11.511 13.057 1.00 85.31 88 ASN A O 1
ATOM 698 N N . GLY A 1 89 ? -14.864 9.304 12.704 1.00 73.50 89 GLY A N 1
ATOM 699 C CA . GLY A 1 89 ? -15.998 9.091 13.603 1.00 73.50 89 GLY A CA 1
ATOM 700 C C . GLY A 1 89 ? -15.540 8.661 15.003 1.00 73.50 89 GLY A C 1
ATOM 701 O O . GLY A 1 89 ? -14.393 8.272 15.203 1.00 73.50 89 GLY A O 1
ATOM 702 N N . ASN A 1 90 ? -16.439 8.703 15.992 1.00 61.28 90 ASN A N 1
ATOM 703 C CA . ASN A 1 90 ? -16.177 8.246 17.368 1.00 61.28 90 ASN A CA 1
ATOM 704 C C . ASN A 1 90 ? -14.908 8.856 18.008 1.00 61.28 90 ASN A C 1
ATOM 706 O O . ASN A 1 90 ? -13.934 8.158 18.285 1.00 61.28 90 ASN A O 1
ATOM 710 N N . ASN A 1 91 ? -14.930 10.166 18.277 1.00 68.69 91 ASN A N 1
ATOM 711 C CA . ASN A 1 91 ? -13.911 10.895 19.052 1.00 68.69 91 ASN A CA 1
ATOM 712 C C . ASN A 1 91 ? -12.478 10.907 18.478 1.00 68.69 91 ASN A C 1
ATOM 714 O O . ASN A 1 91 ? -11.555 11.331 19.171 1.00 68.69 91 ASN A O 1
ATOM 718 N N . GLY A 1 92 ? -12.263 10.510 17.219 1.00 76.19 92 GLY A N 1
ATOM 719 C CA . GLY A 1 92 ? -10.945 10.634 16.591 1.00 76.19 92 GLY A CA 1
ATOM 720 C C . GLY A 1 92 ? -9.962 9.523 16.966 1.00 76.19 92 GLY A C 1
ATOM 721 O O . GLY A 1 92 ? -8.759 9.787 16.980 1.00 76.19 92 GLY A O 1
ATOM 722 N N . LEU A 1 93 ? -10.453 8.323 17.305 1.00 83.12 93 LEU A N 1
ATOM 723 C CA . LEU A 1 93 ? -9.621 7.185 17.706 1.00 83.12 93 LEU A CA 1
ATOM 724 C C . LEU A 1 93 ? -8.520 6.908 16.668 1.00 83.12 93 LEU A C 1
ATOM 726 O O . LEU A 1 93 ? -8.796 6.801 15.473 1.00 83.12 93 LEU A O 1
ATOM 730 N N . VAL A 1 94 ? -7.279 6.769 17.134 1.00 86.62 94 VAL A N 1
ATOM 731 C CA . VAL A 1 94 ? -6.116 6.452 16.297 1.00 86.62 94 VAL A CA 1
ATOM 732 C C . VAL A 1 94 ? -5.682 5.017 16.569 1.00 86.62 94 VAL A C 1
ATOM 734 O O . VAL A 1 94 ? -5.442 4.642 17.714 1.00 86.62 94 VAL A O 1
ATOM 737 N N . TYR A 1 95 ? -5.558 4.231 15.506 1.00 86.81 95 TYR A N 1
ATOM 738 C CA . TYR A 1 95 ? -5.051 2.870 15.542 1.00 86.81 95 TYR A CA 1
ATOM 739 C C . TYR A 1 95 ? -3.560 2.866 15.225 1.00 86.81 95 TYR A C 1
ATOM 741 O O . TYR A 1 95 ? -3.127 3.257 14.135 1.00 86.81 95 TYR A O 1
ATOM 749 N N . THR A 1 96 ? -2.773 2.362 16.171 1.00 83.62 96 THR A N 1
ATOM 750 C CA . THR A 1 96 ? -1.388 1.978 15.906 1.00 83.62 96 THR A CA 1
ATOM 751 C C . THR A 1 96 ? -1.398 0.683 15.107 1.00 83.62 96 THR A C 1
ATOM 753 O O . THR A 1 96 ? -1.903 -0.339 15.576 1.00 83.62 96 THR A O 1
ATOM 756 N N . MET A 1 97 ? -0.832 0.716 13.903 1.00 92.44 97 MET A N 1
ATOM 757 C CA . MET A 1 97 ? -0.802 -0.442 13.016 1.00 92.44 97 MET A CA 1
ATOM 758 C C . MET A 1 97 ? 0.531 -1.175 13.143 1.00 92.44 97 MET A C 1
ATOM 760 O O . MET A 1 97 ? 1.593 -0.565 13.266 1.00 92.44 97 MET A O 1
ATOM 764 N N . ARG A 1 98 ? 0.485 -2.504 13.10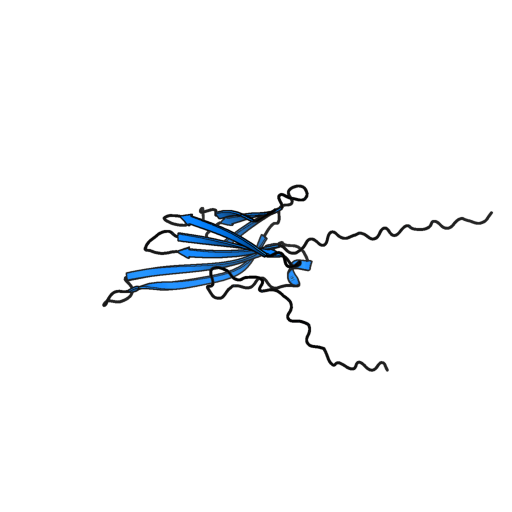3 1.00 91.12 98 ARG A N 1
ATOM 765 C CA . ARG A 1 98 ? 1.655 -3.376 13.031 1.00 91.12 98 ARG A CA 1
ATOM 766 C C . ARG A 1 98 ? 1.687 -4.051 11.667 1.00 91.12 98 ARG A C 1
ATOM 768 O O . ARG A 1 98 ? 0.733 -4.738 11.295 1.00 91.12 98 ARG A O 1
ATOM 775 N N . ARG A 1 99 ? 2.811 -3.925 10.961 1.00 92.31 99 ARG A N 1
ATOM 776 C CA . ARG A 1 99 ? 3.067 -4.710 9.751 1.00 92.31 99 ARG A CA 1
ATOM 777 C C . ARG A 1 99 ? 3.145 -6.191 10.111 1.00 92.31 99 ARG A C 1
ATOM 779 O O . ARG A 1 99 ? 3.912 -6.574 10.995 1.00 92.31 99 ARG A O 1
ATOM 786 N N . THR A 1 100 ? 2.339 -6.999 9.438 1.00 89.50 100 THR A N 1
ATOM 787 C CA . THR A 1 100 ? 2.226 -8.442 9.694 1.00 89.50 100 THR A CA 1
ATOM 788 C C . THR A 1 100 ? 2.861 -9.252 8.578 1.00 89.50 100 THR A C 1
ATOM 790 O O . THR A 1 100 ? 3.549 -10.224 8.861 1.00 89.50 100 THR A O 1
ATOM 793 N N . ASN A 1 101 ? 2.673 -8.824 7.331 1.00 89.06 101 ASN A N 1
ATOM 794 C CA . ASN A 1 101 ? 3.243 -9.485 6.169 1.00 89.06 101 ASN A CA 1
ATOM 795 C C . ASN A 1 101 ? 3.721 -8.442 5.152 1.00 89.06 101 ASN A C 1
ATOM 797 O O . ASN A 1 101 ? 3.217 -7.312 5.133 1.00 89.06 101 ASN A O 1
ATOM 801 N N . SER A 1 102 ? 4.704 -8.806 4.338 1.00 93.38 102 SER A N 1
ATOM 802 C CA . SER A 1 102 ? 5.191 -7.987 3.232 1.00 93.38 102 SER A CA 1
ATOM 803 C C . SER A 1 102 ? 5.971 -8.817 2.233 1.00 93.38 102 SER A C 1
ATOM 805 O O . SER A 1 102 ? 6.670 -9.740 2.648 1.00 93.38 102 SER A O 1
ATOM 807 N N . ASP A 1 103 ? 5.930 -8.410 0.973 1.00 95.50 103 ASP A N 1
ATOM 808 C CA . ASP A 1 103 ? 6.713 -9.016 -0.094 1.00 95.50 103 ASP A CA 1
ATOM 809 C C . ASP A 1 103 ? 7.271 -7.954 -1.049 1.00 95.50 103 ASP A C 1
ATOM 811 O O . ASP A 1 103 ? 6.707 -6.863 -1.190 1.00 95.50 103 ASP A O 1
ATOM 815 N N . LEU A 1 104 ? 8.412 -8.272 -1.657 1.00 94.50 104 LEU A N 1
ATOM 816 C CA . LEU A 1 104 ? 9.062 -7.468 -2.685 1.00 94.50 104 LEU A CA 1
ATOM 817 C C . LEU A 1 104 ? 9.272 -8.333 -3.916 1.00 94.50 104 LEU A C 1
ATOM 819 O O . LEU A 1 104 ? 10.066 -9.271 -3.893 1.00 94.50 104 LEU A O 1
ATOM 823 N N . GLU A 1 105 ? 8.649 -7.930 -5.009 1.00 95.06 105 GLU A N 1
ATOM 824 C CA . GLU A 1 105 ? 8.882 -8.521 -6.312 1.00 95.06 105 GLU A CA 1
ATOM 825 C C . GLU A 1 105 ? 9.671 -7.544 -7.182 1.00 95.06 105 GLU A C 1
ATOM 827 O O . GLU A 1 105 ? 9.206 -6.441 -7.469 1.00 95.06 105 GLU A O 1
ATOM 832 N N . ASP A 1 106 ? 10.845 -7.971 -7.643 1.00 95.06 106 ASP A N 1
ATOM 833 C CA . ASP A 1 106 ? 11.635 -7.257 -8.642 1.00 95.06 106 ASP A CA 1
ATOM 834 C C . ASP A 1 106 ? 11.584 -8.015 -9.968 1.00 95.06 106 ASP A C 1
ATOM 836 O O . ASP A 1 106 ? 11.920 -9.200 -10.040 1.00 95.06 106 ASP A O 1
ATOM 840 N N . TYR A 1 107 ? 11.233 -7.324 -11.048 1.00 93.81 107 TYR A N 1
ATOM 841 C CA . TYR A 1 107 ? 11.144 -7.933 -12.372 1.00 93.81 107 TYR A CA 1
ATOM 842 C C . TYR A 1 107 ? 11.618 -6.979 -13.462 1.00 93.81 107 TYR A C 1
ATOM 844 O O . TYR A 1 107 ? 11.686 -5.756 -13.305 1.00 93.81 107 TYR A O 1
ATOM 852 N N . CYS A 1 108 ? 11.988 -7.553 -14.603 1.00 94.81 108 CYS A N 1
ATOM 853 C CA . CYS A 1 108 ? 12.287 -6.747 -15.769 1.00 94.81 108 CYS A CA 1
ATOM 854 C C . CYS A 1 108 ? 10.987 -6.298 -16.431 1.00 94.81 108 CYS A C 1
ATOM 856 O O . CYS A 1 108 ? 10.172 -7.135 -16.810 1.00 94.81 108 CYS A O 1
ATOM 858 N N . CYS A 1 109 ? 10.810 -4.992 -16.598 1.00 93.62 109 CYS A N 1
ATOM 859 C CA . CYS A 1 109 ? 9.640 -4.430 -17.274 1.00 93.62 109 CYS A CA 1
ATOM 860 C C . CYS A 1 109 ? 9.992 -3.709 -18.576 1.00 93.62 109 CYS A C 1
ATOM 862 O O . CYS A 1 109 ? 9.100 -3.386 -19.356 1.00 93.62 109 CYS A O 1
ATOM 864 N N . LEU A 1 110 ? 11.285 -3.489 -18.845 1.00 93.12 110 LEU A N 1
ATOM 865 C CA . LEU A 1 110 ? 11.773 -2.959 -20.113 1.00 93.12 110 LEU A CA 1
ATOM 866 C C . LEU A 1 110 ? 12.867 -3.854 -20.670 1.00 93.12 110 LEU A C 1
ATOM 868 O O . LEU A 1 110 ? 13.981 -3.910 -20.142 1.00 93.12 110 LEU A O 1
ATOM 872 N N . PHE A 1 111 ? 12.536 -4.513 -21.771 1.00 94.50 111 PHE A N 1
ATOM 873 C CA . PHE A 1 111 ? 13.409 -5.444 -22.463 1.00 94.50 111 PHE A CA 1
ATOM 874 C C . PHE A 1 111 ? 14.008 -4.797 -23.710 1.00 94.50 111 PHE A C 1
ATOM 876 O O . PHE A 1 111 ? 13.362 -4.003 -24.395 1.00 94.50 111 PHE A O 1
ATOM 883 N N . THR A 1 112 ? 15.246 -5.162 -24.009 1.00 92.69 112 THR A N 1
ATOM 884 C CA . THR A 1 112 ? 15.859 -5.004 -25.327 1.00 92.69 112 THR A CA 1
ATOM 885 C C . THR A 1 112 ? 16.417 -6.347 -25.777 1.00 92.69 112 THR A C 1
ATOM 887 O O . THR A 1 112 ? 16.488 -7.296 -24.994 1.00 92.69 112 THR A O 1
ATOM 890 N N . ASP A 1 113 ? 16.888 -6.411 -27.019 1.00 92.38 113 ASP A N 1
ATOM 891 C CA . ASP A 1 113 ? 17.524 -7.614 -27.569 1.00 92.38 113 ASP A CA 1
ATOM 892 C C . ASP A 1 113 ? 18.771 -8.052 -26.774 1.00 92.38 113 ASP A C 1
ATOM 894 O O . ASP A 1 113 ? 19.137 -9.222 -26.779 1.00 92.38 113 ASP A O 1
ATOM 898 N N . ASN A 1 114 ? 19.391 -7.126 -26.030 1.00 90.81 114 ASN A N 1
ATOM 899 C CA . ASN A 1 114 ? 20.549 -7.389 -25.168 1.00 90.81 114 ASN A CA 1
ATOM 900 C C . ASN A 1 114 ? 20.164 -7.674 -23.701 1.00 90.81 114 ASN A C 1
ATOM 902 O O . ASN A 1 114 ? 21.032 -7.691 -22.827 1.00 90.81 114 ASN A O 1
ATOM 906 N N . GLY A 1 115 ? 18.875 -7.874 -23.410 1.00 93.38 115 GLY A N 1
ATOM 907 C CA . GLY A 1 115 ? 18.366 -8.236 -22.090 1.00 93.38 115 GLY A CA 1
ATOM 908 C C . GLY A 1 115 ? 17.622 -7.109 -21.373 1.00 93.38 115 GLY A C 1
ATOM 909 O O . GLY A 1 115 ? 16.976 -6.258 -21.983 1.00 93.38 115 GLY A O 1
ATOM 910 N N . CYS A 1 116 ? 17.655 -7.136 -20.039 1.00 94.56 116 CYS A N 1
ATOM 911 C CA . CYS A 1 116 ? 16.878 -6.199 -19.237 1.00 94.56 116 CYS A CA 1
ATOM 912 C C . CYS A 1 116 ? 17.507 -4.803 -19.203 1.00 94.56 116 CYS A C 1
ATOM 914 O O . CYS A 1 116 ? 18.606 -4.629 -18.675 1.00 94.56 116 CYS A O 1
ATOM 916 N N . ARG A 1 117 ? 16.783 -3.797 -19.699 1.00 93.31 117 ARG A N 1
ATOM 917 C CA . ARG A 1 117 ? 17.208 -2.390 -19.704 1.00 93.31 117 ARG A CA 1
ATOM 918 C C . ARG A 1 117 ? 16.595 -1.569 -18.571 1.00 93.31 117 ARG A C 1
ATOM 920 O O . ARG A 1 117 ? 17.175 -0.562 -18.180 1.00 93.31 117 ARG A O 1
ATOM 927 N N . GLY A 1 118 ? 15.448 -1.986 -18.042 1.00 92.50 118 GLY A N 1
ATOM 928 C CA . GLY A 1 118 ? 14.782 -1.311 -16.931 1.00 92.50 118 GLY A CA 1
ATOM 929 C C . GLY A 1 118 ? 14.028 -2.294 -16.049 1.00 92.50 118 GLY A C 1
ATOM 930 O O . GLY A 1 118 ? 13.317 -3.174 -16.539 1.00 92.50 118 GLY A O 1
ATOM 931 N N . ARG A 1 119 ? 14.211 -2.136 -14.739 1.00 94.19 119 ARG A N 1
ATOM 932 C CA . ARG A 1 119 ? 13.578 -2.963 -13.714 1.00 94.19 119 ARG A CA 1
ATOM 933 C C . ARG A 1 119 ? 12.438 -2.204 -13.065 1.00 94.19 119 ARG A C 1
ATOM 935 O O . ARG A 1 119 ? 12.582 -1.017 -12.787 1.00 94.19 119 ARG A O 1
ATOM 942 N N . CYS A 1 120 ? 11.352 -2.915 -12.825 1.00 95.00 120 CYS A N 1
ATOM 943 C CA . CYS A 1 120 ? 10.244 -2.468 -12.004 1.00 95.00 120 CYS A CA 1
ATOM 944 C C . CYS A 1 120 ? 10.281 -3.236 -10.687 1.00 95.00 120 CYS A C 1
ATOM 946 O O . CYS A 1 120 ? 10.859 -4.325 -10.612 1.00 95.00 120 CYS A O 1
ATOM 948 N N . SER A 1 121 ? 9.639 -2.674 -9.671 1.00 95.19 121 SER A N 1
ATOM 949 C CA . SER A 1 121 ? 9.440 -3.372 -8.411 1.00 95.19 121 SER A CA 1
ATOM 950 C C . SER A 1 121 ? 8.039 -3.160 -7.873 1.00 95.19 121 SER A C 1
ATOM 952 O O . SER A 1 121 ? 7.475 -2.069 -7.972 1.00 95.19 121 SER A O 1
ATOM 954 N N . ASN A 1 122 ? 7.480 -4.207 -7.286 1.00 95.38 122 ASN A N 1
ATOM 955 C CA . ASN A 1 122 ? 6.227 -4.156 -6.558 1.00 95.38 122 ASN A CA 1
ATOM 956 C C . ASN A 1 122 ? 6.526 -4.463 -5.093 1.00 95.38 122 ASN A C 1
ATOM 958 O O . ASN A 1 122 ? 7.075 -5.512 -4.770 1.00 95.38 122 ASN A O 1
ATOM 962 N N . TRP A 1 123 ? 6.170 -3.546 -4.201 1.00 95.12 123 TRP A N 1
ATOM 963 C CA . TRP A 1 123 ? 6.218 -3.768 -2.766 1.00 95.12 123 TRP A CA 1
ATOM 964 C C . TRP A 1 123 ? 4.805 -3.898 -2.225 1.00 95.12 123 TRP A C 1
ATOM 966 O O . TRP A 1 123 ? 3.999 -2.968 -2.313 1.00 95.12 123 TRP A O 1
ATOM 976 N N . GLU A 1 124 ? 4.533 -5.032 -1.605 1.00 95.56 124 GLU A N 1
ATOM 977 C CA . GLU A 1 124 ? 3.252 -5.343 -1.007 1.00 95.56 124 GLU A CA 1
ATOM 978 C C . GLU A 1 124 ? 3.373 -5.441 0.512 1.00 95.56 124 GLU A C 1
ATOM 980 O O . GLU A 1 124 ? 4.372 -5.915 1.055 1.00 95.56 124 GLU A O 1
ATOM 985 N N . SER A 1 125 ? 2.357 -4.979 1.238 1.00 95.25 125 SER A N 1
ATOM 986 C CA . SER A 1 125 ? 2.345 -5.069 2.695 1.00 95.25 125 SER A CA 1
ATOM 987 C C . SER A 1 125 ? 0.941 -5.122 3.275 1.00 95.25 125 SER A C 1
ATOM 989 O O . SER A 1 125 ? 0.018 -4.478 2.776 1.00 95.25 125 SER A O 1
ATOM 991 N N . CYS A 1 126 ? 0.815 -5.848 4.384 1.00 93.06 126 CYS A N 1
ATOM 992 C CA . CYS A 1 126 ? -0.394 -5.903 5.190 1.00 93.06 126 CYS A CA 1
ATOM 993 C C . CYS A 1 126 ? -0.097 -5.457 6.625 1.00 93.06 126 CYS A C 1
ATOM 995 O O . CYS A 1 126 ? 0.852 -5.926 7.269 1.00 93.06 126 CYS A O 1
ATOM 997 N N . HIS A 1 127 ? -0.932 -4.559 7.141 1.00 93.56 127 HIS A N 1
ATOM 998 C CA . HIS A 1 127 ? -0.848 -3.989 8.481 1.00 93.56 127 HIS A CA 1
ATOM 999 C C . HIS A 1 127 ? -2.150 -4.227 9.235 1.00 93.56 127 HIS A C 1
ATOM 1001 O O . HIS A 1 127 ? -3.222 -4.087 8.659 1.00 93.56 127 HIS A O 1
ATOM 1007 N N . LYS A 1 128 ? -2.074 -4.522 10.533 1.00 91.19 128 LYS A N 1
ATOM 1008 C CA . LYS A 1 128 ? -3.255 -4.714 11.389 1.00 91.19 128 LYS A CA 1
ATOM 1009 C C . LYS A 1 128 ? -3.172 -3.893 12.670 1.00 91.19 128 LYS A C 1
ATOM 1011 O O . LYS A 1 128 ? -2.070 -3.663 13.175 1.00 91.19 128 LYS A O 1
ATOM 1016 N N . SER A 1 129 ? -4.312 -3.460 13.201 1.00 89.62 129 SER A N 1
ATOM 1017 C CA . SER A 1 129 ? -4.381 -2.830 14.523 1.00 89.62 129 SER A CA 1
ATOM 1018 C C . SER A 1 129 ? -3.942 -3.805 15.624 1.00 89.62 129 SER A C 1
ATOM 1020 O O . SER A 1 129 ? -3.995 -5.021 15.449 1.00 89.62 129 SER A O 1
ATOM 1022 N N . GLN A 1 130 ? -3.491 -3.286 16.764 1.00 81.50 130 GLN A N 1
ATOM 1023 C CA . GLN A 1 130 ? -2.887 -4.092 17.837 1.00 81.50 130 GLN A CA 1
ATOM 1024 C C . GLN A 1 130 ? -3.885 -4.581 18.908 1.00 81.50 130 GLN A C 1
ATOM 1026 O O . GLN A 1 130 ? -3.509 -4.730 20.064 1.00 81.50 130 GLN A O 1
ATOM 1031 N N . HIS A 1 131 ? -5.148 -4.824 18.552 1.00 75.25 131 HIS A N 1
ATOM 1032 C CA . HIS A 1 131 ? -6.152 -5.343 19.492 1.00 75.25 131 HIS A CA 1
ATOM 1033 C C . HIS A 1 131 ? -6.076 -6.874 19.619 1.00 75.25 131 HIS A C 1
ATOM 1035 O O . HIS A 1 1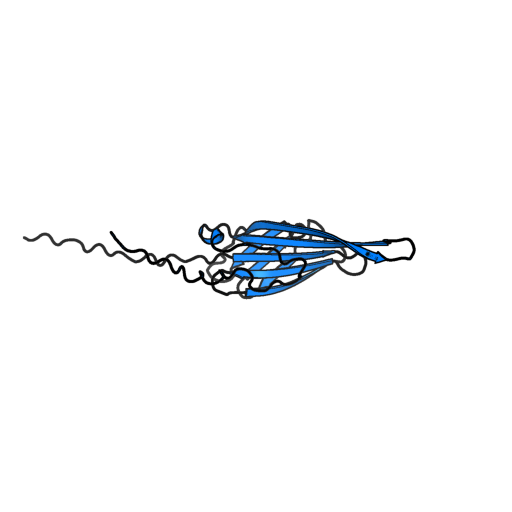31 ? -5.726 -7.560 18.661 1.00 75.25 131 HIS A O 1
ATOM 1041 N N . ASP A 1 132 ? -6.436 -7.436 20.774 1.00 66.19 132 ASP A N 1
ATOM 1042 C CA . ASP A 1 132 ? -6.297 -8.881 21.035 1.00 66.19 132 ASP A CA 1
ATOM 1043 C C . ASP A 1 132 ? -7.146 -9.757 20.092 1.00 66.19 132 ASP A C 1
ATOM 1045 O O . ASP A 1 132 ? -6.739 -10.855 19.702 1.00 66.19 132 ASP A O 1
ATOM 1049 N N . ASN A 1 133 ? -8.295 -9.248 19.638 1.00 68.94 133 ASN A N 1
ATOM 1050 C CA . ASN A 1 133 ? -9.162 -9.909 18.657 1.00 68.94 133 ASN A CA 1
ATOM 1051 C C . ASN A 1 133 ? -8.599 -9.893 17.219 1.00 68.94 133 ASN A C 1
ATOM 1053 O O . ASN A 1 133 ? -9.056 -10.671 16.382 1.00 68.94 133 ASN A O 1
ATOM 1057 N N . CYS A 1 134 ? -7.553 -9.106 16.932 1.00 72.56 134 CYS A N 1
ATOM 1058 C CA . CYS A 1 134 ? -6.907 -9.018 15.613 1.00 72.56 134 CYS A CA 1
ATOM 1059 C C . CYS A 1 134 ? -6.091 -10.249 15.200 1.00 72.56 134 CYS A C 1
ATOM 1061 O O . CYS A 1 134 ? -5.475 -10.263 14.128 1.00 72.56 134 CYS A O 1
ATOM 1063 N N . ASN A 1 135 ? -6.018 -11.274 16.045 1.00 65.44 135 ASN A N 1
ATOM 1064 C CA . ASN A 1 135 ? -5.407 -12.555 15.692 1.00 65.44 135 ASN A CA 1
ATOM 1065 C C . ASN A 1 135 ? -6.419 -13.551 15.113 1.00 65.44 135 ASN A C 1
ATOM 1067 O O . ASN A 1 135 ? -6.001 -14.566 14.567 1.00 65.44 135 ASN A O 1
ATOM 1071 N N . ARG A 1 136 ? -7.726 -13.258 15.193 1.00 62.94 136 ARG A N 1
ATOM 1072 C CA . ARG A 1 136 ? -8.785 -14.145 14.689 1.00 62.94 136 ARG A CA 1
ATOM 1073 C C . ARG A 1 136 ? -8.810 -14.250 13.165 1.00 62.94 136 ARG A C 1
ATOM 1075 O O . ARG A 1 136 ? -9.195 -15.286 12.637 1.00 62.94 136 ARG A O 1
ATOM 1082 N N . TYR A 1 137 ? -8.390 -13.195 12.477 1.00 65.75 137 TYR A N 1
ATOM 1083 C CA . TYR A 1 137 ? -8.325 -13.165 11.023 1.00 65.75 137 TYR A CA 1
ATOM 1084 C C . TYR A 1 137 ? -6.935 -12.736 10.575 1.00 65.75 137 TYR A C 1
ATOM 1086 O O . TYR A 1 137 ? -6.330 -11.838 11.178 1.00 65.75 137 TYR A O 1
ATOM 1094 N N . ALA A 1 138 ? -6.431 -13.407 9.541 1.00 71.00 138 ALA A N 1
ATOM 1095 C CA . ALA A 1 138 ? -5.103 -13.170 9.003 1.00 71.00 138 ALA A CA 1
ATOM 1096 C C . ALA A 1 138 ? -4.973 -11.744 8.437 1.00 71.00 138 ALA A C 1
ATOM 1098 O O . ALA A 1 138 ? -5.937 -10.996 8.343 1.00 71.00 138 ALA A O 1
ATOM 1099 N N . CYS A 1 139 ? -3.746 -11.329 8.149 1.00 81.94 139 CYS A N 1
ATOM 1100 C CA . CYS A 1 139 ? -3.464 -10.117 7.387 1.00 81.94 139 CYS A CA 1
ATOM 1101 C C . CYS A 1 139 ? -2.561 -10.575 6.247 1.00 81.94 139 CYS A C 1
ATOM 1103 O O . CYS A 1 139 ? -1.333 -10.588 6.385 1.00 81.94 139 CYS A O 1
ATOM 1105 N N . ASN A 1 140 ? -3.189 -11.084 5.191 1.00 80.94 140 ASN A N 1
ATOM 1106 C CA . ASN A 1 140 ? -2.499 -11.737 4.087 1.00 80.94 140 ASN A CA 1
ATOM 1107 C C . ASN A 1 140 ? -2.131 -10.749 2.978 1.00 80.94 140 ASN A C 1
ATOM 1109 O O . ASN A 1 140 ? -2.738 -9.688 2.835 1.00 80.94 140 ASN A O 1
ATOM 1113 N N . LEU A 1 141 ? -1.113 -11.121 2.204 1.00 87.19 141 LEU A N 1
ATOM 1114 C CA . LEU A 1 141 ? -0.765 -10.445 0.957 1.00 87.19 141 LEU A CA 1
ATOM 1115 C C . LEU A 1 141 ? -1.727 -10.862 -0.154 1.00 87.19 141 LEU A C 1
ATOM 1117 O O . LEU A 1 141 ? -2.582 -11.728 0.050 1.00 87.19 141 LEU A O 1
ATOM 1121 N N . CYS A 1 142 ? -1.590 -10.220 -1.307 1.00 86.62 142 CYS A N 1
ATOM 1122 C CA . CYS A 1 142 ? -2.476 -10.300 -2.457 1.00 86.62 142 CYS A CA 1
ATOM 1123 C C . CYS A 1 142 ? -1.808 -10.787 -3.723 1.00 86.62 142 CYS A C 1
ATOM 1125 O O . CYS A 1 142 ? -2.365 -10.613 -4.804 1.00 86.62 142 CYS A O 1
ATOM 1127 N N . ASP A 1 143 ? -0.673 -11.464 -3.566 1.00 87.25 143 ASP A N 1
ATOM 1128 C CA . ASP A 1 143 ? 0.012 -12.186 -4.633 1.00 87.25 143 ASP A CA 1
ATOM 1129 C C . ASP A 1 143 ? 0.331 -11.242 -5.804 1.00 87.25 143 ASP A C 1
ATOM 1131 O O . ASP A 1 143 ? 0.087 -11.553 -6.970 1.00 87.25 143 ASP A O 1
ATOM 1135 N N . GLY A 1 144 ? 0.790 -10.027 -5.476 1.00 84.75 144 GLY A N 1
ATOM 1136 C CA . GLY A 1 144 ? 1.106 -8.989 -6.457 1.00 84.75 144 GLY A CA 1
ATOM 1137 C C . GLY A 1 144 ? -0.105 -8.208 -6.988 1.00 84.75 144 GLY A C 1
ATOM 1138 O O . GLY A 1 144 ? 0.045 -7.342 -7.851 1.00 84.75 144 GLY A O 1
ATOM 1139 N N . LEU A 1 145 ? -1.322 -8.458 -6.494 1.00 86.88 145 LEU A N 1
ATOM 1140 C CA . LEU A 1 145 ? -2.500 -7.691 -6.900 1.00 86.88 145 LEU A CA 1
ATOM 1141 C C . LEU A 1 145 ? -2.560 -6.330 -6.196 1.00 86.88 145 LEU A C 1
ATOM 1143 O O . LEU A 1 145 ? -2.531 -6.2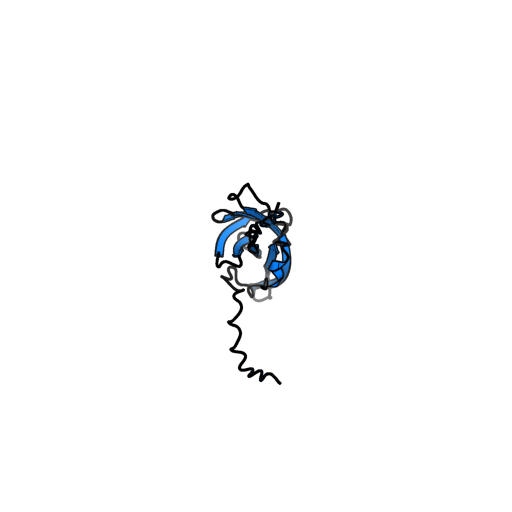19 -4.974 1.00 86.88 145 LEU A O 1
ATOM 1147 N N . ARG A 1 146 ? -2.785 -5.277 -6.990 1.00 87.38 146 ARG A N 1
ATOM 1148 C CA . ARG A 1 146 ? -2.953 -3.890 -6.510 1.00 87.38 146 ARG A CA 1
ATOM 1149 C C . ARG A 1 146 ? -4.087 -3.714 -5.491 1.00 87.38 146 ARG A C 1
ATOM 1151 O O . ARG A 1 146 ? -4.057 -2.769 -4.702 1.00 87.38 146 ARG A O 1
ATOM 1158 N N . TYR A 1 147 ? -5.106 -4.565 -5.590 1.00 86.56 147 TYR A N 1
ATOM 1159 C CA . TYR A 1 147 ? -6.343 -4.537 -4.821 1.00 86.56 147 TYR A CA 1
ATOM 1160 C C . TYR A 1 147 ? -6.807 -5.973 -4.561 1.00 86.56 147 TYR A C 1
ATOM 1162 O O . TYR A 1 147 ? -6.913 -6.766 -5.496 1.00 86.56 147 TYR A O 1
ATOM 1170 N N . CYS A 1 148 ? -7.105 -6.286 -3.308 1.00 81.00 148 CYS A N 1
ATOM 1171 C CA . CYS A 1 148 ? -7.289 -7.635 -2.791 1.00 81.00 148 CYS A CA 1
ATOM 1172 C C . CYS A 1 148 ? -8.748 -8.029 -2.614 1.00 81.00 148 CYS A C 1
ATOM 1174 O O . CYS A 1 148 ? -9.088 -9.205 -2.744 1.00 81.00 148 CYS A O 1
ATOM 1176 N N . GLY A 1 149 ? -9.599 -7.060 -2.263 1.00 77.69 149 GLY A N 1
ATOM 1177 C CA . GLY A 1 149 ? -10.925 -7.361 -1.726 1.00 77.69 149 GLY A CA 1
ATOM 1178 C C . GLY A 1 149 ? -10.880 -7.856 -0.275 1.00 77.69 149 GLY A C 1
ATOM 1179 O O . GLY A 1 149 ? -9.848 -7.811 0.392 1.00 77.69 149 GLY A O 1
ATOM 1180 N N . VAL A 1 150 ? -12.014 -8.354 0.223 1.00 69.38 150 VAL A N 1
ATOM 1181 C CA . VAL A 1 150 ? -12.098 -8.991 1.549 1.00 69.38 150 VAL A CA 1
ATOM 1182 C C . VAL A 1 150 ? -11.491 -10.392 1.461 1.00 69.38 150 VAL A C 1
ATOM 1184 O O . VAL A 1 150 ? -12.123 -11.297 0.919 1.00 69.38 150 VAL A O 1
ATOM 1187 N N . ARG A 1 151 ? -10.275 -10.575 1.987 1.00 65.19 151 ARG A N 1
ATOM 1188 C CA . ARG A 1 151 ? -9.561 -11.867 1.959 1.00 65.19 151 ARG A CA 1
ATOM 1189 C C . ARG A 1 151 ? -9.710 -12.706 3.226 1.00 65.19 151 ARG A C 1
ATOM 1191 O O . ARG A 1 151 ? -9.513 -13.914 3.171 1.00 65.19 151 ARG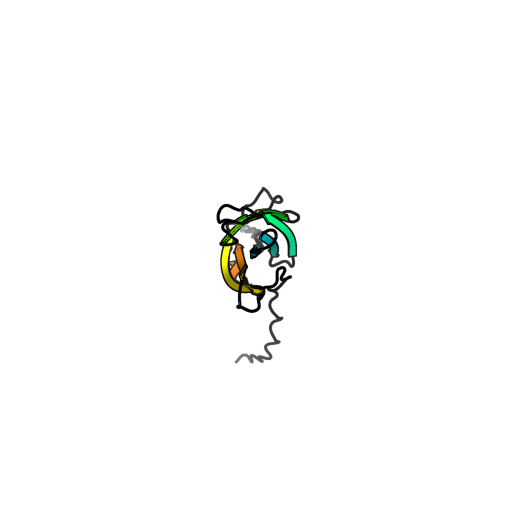 A O 1
ATOM 1198 N N . ASP A 1 152 ? -10.093 -12.094 4.343 1.00 57.22 152 ASP A N 1
ATOM 1199 C CA . ASP A 1 152 ? -9.985 -12.745 5.648 1.00 57.22 152 ASP A CA 1
ATOM 1200 C C . ASP A 1 152 ? -11.311 -13.264 6.217 1.00 57.22 152 ASP A C 1
ATOM 1202 O O . ASP A 1 152 ? -11.432 -13.401 7.428 1.00 57.22 152 ASP A O 1
ATOM 1206 N N . ARG A 1 153 ? -12.328 -13.592 5.407 1.00 52.06 153 ARG A N 1
ATOM 1207 C CA . ARG A 1 153 ? -13.440 -14.376 5.972 1.00 52.06 153 ARG A CA 1
ATOM 1208 C C . ARG A 1 153 ? -12.889 -15.741 6.371 1.00 52.06 153 ARG A C 1
ATOM 1210 O O . ARG A 1 153 ? -12.334 -16.439 5.527 1.00 52.06 153 ARG A O 1
ATOM 1217 N N . LEU A 1 154 ? -13.077 -16.125 7.638 1.00 47.75 154 LEU A N 1
ATOM 1218 C CA . LEU A 1 154 ? -13.059 -17.534 8.029 1.00 47.75 154 LEU A CA 1
ATOM 1219 C C . LEU A 1 154 ? -13.879 -18.281 6.974 1.00 47.75 154 LEU A C 1
ATOM 1221 O O . LEU A 1 154 ? -15.079 -18.023 6.833 1.00 47.75 154 LEU A O 1
ATOM 1225 N N . LEU A 1 155 ? -13.230 -19.161 6.204 1.00 41.41 155 LEU A N 1
ATOM 1226 C CA . LEU A 1 155 ? -13.958 -20.229 5.538 1.00 41.41 155 LEU A CA 1
ATOM 1227 C C . LEU A 1 155 ? -14.796 -20.870 6.640 1.00 41.41 155 LEU A C 1
ATOM 1229 O O . LEU A 1 155 ? -14.267 -21.147 7.721 1.00 41.41 155 LEU A O 1
ATOM 1233 N N . VAL A 1 156 ? -16.106 -20.954 6.399 1.00 38.94 156 VAL A N 1
ATOM 1234 C CA . VAL A 1 156 ? -17.085 -21.536 7.321 1.00 38.94 156 VAL A CA 1
ATOM 1235 C C . VAL A 1 156 ? -16.436 -22.764 7.939 1.00 38.94 156 VAL A C 1
ATOM 1237 O O . VAL A 1 156 ? -15.896 -23.577 7.187 1.00 38.94 156 VAL A O 1
ATOM 1240 N N . ALA A 1 157 ? -16.419 -22.842 9.276 1.00 40.16 157 ALA A N 1
ATOM 1241 C CA . ALA A 1 157 ? -16.004 -24.051 9.970 1.00 40.16 157 ALA A CA 1
ATOM 1242 C C . ALA A 1 157 ? -16.630 -25.217 9.206 1.00 40.16 157 ALA A C 1
ATOM 1244 O O . ALA A 1 157 ? -17.856 -25.253 9.071 1.00 40.16 157 ALA A O 1
ATOM 1245 N N . SER A 1 158 ? -15.804 -26.077 8.596 1.00 37.31 158 SER A N 1
ATOM 1246 C CA . SER A 1 158 ? -16.345 -27.292 8.002 1.00 37.31 158 SER A CA 1
ATOM 1247 C C . SER A 1 158 ? -17.156 -27.938 9.107 1.00 37.31 158 SER A C 1
ATOM 1249 O O . SER A 1 158 ? -16.661 -27.955 10.235 1.00 37.31 158 SER A O 1
ATOM 1251 N N . GLU A 1 159 ? -18.383 -28.367 8.818 1.00 40.12 159 GLU A N 1
ATOM 1252 C CA . GLU A 1 159 ? -19.202 -29.085 9.788 1.00 40.12 159 GLU A CA 1
ATOM 1253 C C . GLU A 1 159 ? -18.325 -30.168 10.410 1.00 40.12 159 GLU A C 1
ATOM 1255 O O . GLU A 1 159 ? -17.994 -31.163 9.762 1.00 40.12 159 GLU A O 1
ATOM 1260 N N . ASP A 1 160 ? -17.857 -29.917 11.634 1.00 37.09 160 ASP A N 1
ATOM 1261 C CA . ASP A 1 160 ? -17.144 -30.914 12.397 1.00 37.09 160 ASP A CA 1
ATOM 1262 C C . ASP A 1 160 ? -18.234 -31.913 12.735 1.00 37.09 160 ASP A C 1
ATOM 1264 O O . ASP A 1 160 ? -19.023 -31.740 13.663 1.00 37.09 160 ASP A O 1
ATOM 1268 N N . ASN A 1 161 ? -18.308 -32.945 11.903 1.00 43.91 161 ASN A N 1
ATOM 1269 C CA . ASN A 1 161 ? -19.171 -34.103 12.038 1.00 43.91 161 ASN A CA 1
ATOM 1270 C C . ASN A 1 161 ? -18.664 -34.979 13.202 1.00 43.91 161 ASN A C 1
ATOM 1272 O O . ASN A 1 161 ? -18.580 -36.202 13.101 1.00 43.91 161 ASN A O 1
ATOM 1276 N N . SER A 1 162 ? -18.245 -34.342 14.299 1.00 40.03 162 SER A N 1
ATOM 1277 C CA . SER A 1 162 ? -17.816 -34.999 15.518 1.00 40.03 162 SER A CA 1
ATOM 1278 C C . SER A 1 162 ? -19.055 -35.232 16.371 1.00 40.03 162 SER A C 1
ATOM 1280 O O . SER A 1 162 ? -19.551 -34.379 17.105 1.00 40.03 162 SER A O 1
ATOM 1282 N N . THR A 1 163 ? -19.597 -36.433 16.228 1.00 45.00 163 THR A N 1
ATOM 1283 C CA . THR A 1 163 ? -20.428 -37.056 17.250 1.00 45.00 163 THR A CA 1
ATOM 1284 C C . THR A 1 163 ? -19.582 -37.217 18.511 1.00 45.00 163 THR A C 1
ATOM 1286 O O . THR A 1 163 ? -18.904 -38.230 18.684 1.00 45.00 163 THR A O 1
ATOM 1289 N N . ALA A 1 164 ? -19.588 -36.212 19.382 1.00 31.30 164 ALA A N 1
ATOM 1290 C CA . ALA A 1 164 ? -19.204 -36.405 20.770 1.00 31.30 164 ALA A CA 1
ATOM 1291 C C . ALA A 1 164 ? -20.390 -37.072 21.480 1.00 31.30 164 ALA A C 1
ATOM 1293 O O . ALA A 1 164 ? -21.439 -36.460 21.675 1.00 31.30 164 ALA A O 1
ATOM 1294 N N . ILE A 1 165 ? -20.234 -38.358 21.785 1.00 38.91 165 ILE A N 1
ATOM 1295 C CA . ILE A 1 165 ? -21.093 -39.087 22.716 1.00 38.91 165 ILE A CA 1
ATOM 1296 C C . ILE A 1 165 ? -20.532 -38.790 24.111 1.00 38.91 165 ILE A C 1
ATOM 1298 O O . ILE A 1 165 ? -19.339 -38.991 24.335 1.00 38.91 165 ILE A O 1
ATOM 1302 N N . GLU A 1 166 ? -21.368 -38.271 25.009 1.00 34.06 166 GLU A N 1
ATOM 1303 C CA . GLU A 1 166 ? -21.059 -38.202 26.440 1.00 34.06 166 GLU A CA 1
ATOM 1304 C C . GLU A 1 166 ? -21.115 -39.623 27.033 1.00 34.06 166 GLU A C 1
ATOM 1306 O O . GLU A 1 166 ? -22.151 -40.287 26.938 1.00 34.06 166 GLU A O 1
ATOM 1311 N N . GLU A 1 167 ? -20.009 -40.067 27.638 1.00 36.28 167 GLU A N 1
ATOM 1312 C CA . GLU A 1 167 ? -19.974 -41.083 28.705 1.00 36.28 167 GLU A CA 1
ATOM 1313 C C . GLU A 1 167 ? -19.557 -40.420 30.022 1.00 36.28 167 GLU A C 1
ATOM 1315 O O . GLU A 1 167 ? -18.623 -39.581 29.992 1.00 36.28 167 GLU A O 1
#

Sequence (167 aa):
MKPSTPVLLLLPFAGLVQGCVRVHAYLSNTPIGNDIMSIELWDDDNFYQKCGTCSWAFASDQSRCRKECGKFTVEVWNNGRSAWVRNNGNNGLVYTMRRTNSDLEDYCCLFTDNGCRGRCSNWESCHKSQHDNCNRYACNLCDGLRYCGVRDRLLVASEDNSTAIEE

Organism: Pyricularia oryzae (strain Y34) (NCBI:txid1143189)